Protein AF-A0A9N9NBB8-F1 (afdb_monomer)

pLDDT: mean 80.31, std 9.71, range [52.81, 92.69]

Solvent-accessible surface area (backbone atoms only — not comparable to full-atom values): 3756 Å² total; per-residue (Å²): 117,41,75,40,74,95,75,74,40,79,38,51,68,89,73,47,81,60,83,53,96,61,98,69,75,57,46,87,68,24,14,76,74,84,66,44,71,48,50,96,84,48,45,50,70,46,97,59,49,40,23,30,28,60,67,63,66,72,100

Radius of gyration: 11.96 Å; Cα contacts (8 Å, |Δi|>4): 80; chains: 1; bounding box: 31×19×26 Å

Secondary structure (DSSP, 8-state):
-EEETTTTEEE-GGGS-TTS--SS---TTB-TTT-SB--TTSEEE-TTS-EEEHHHHH-

Organism: NCBI:txid144679

Nearest PDB structures (foldseek):
  8adl-assembly1_Q  TM=7.780E-01  e=7.670E-01  Saccharomyces cerevisiae
  2csz-assembly1_A  TM=6.977E-01  e=2.030E+00  Homo sapiens
  1x63-assembly1_A  TM=6.103E-01  e=1.505E+00  Homo sapiens
  2miq-assembly1_A  TM=5.162E-01  e=1.396E+00  Drosophila melanogaster
  8w9d-assembly1_E  TM=4.480E-01  e=1.035E+00  Saccharomyces cerevisiae

Structure (mmCIF, N/CA/C/O backbone):
data_AF-A0A9N9NBB8-F1
#
_entry.id   AF-A0A9N9NBB8-F1
#
loop_
_atom_site.group_PDB
_atom_site.id
_atom_site.type_symbol
_atom_site.label_atom_id
_atom_site.label_alt_id
_atom_site.label_comp_id
_atom_site.label_asym_id
_atom_site.label_entity_id
_atom_site.label_seq_id
_atom_site.pdbx_PDB_ins_code
_atom_site.Cartn_x
_atom_site.Cartn_y
_atom_site.Cartn_z
_atom_site.occupancy
_atom_site.B_iso_or_equiv
_atom_site.auth_seq_id
_atom_site.auth_comp_id
_atom_site.auth_asym_id
_atom_site.auth_atom_id
_atom_site.pdbx_PDB_model_num
ATOM 1 N N . ILE A 1 1 ? -2.586 -12.682 7.798 1.00 76.81 1 ILE A N 1
ATOM 2 C CA . ILE A 1 1 ? -4.062 -12.707 7.714 1.00 76.81 1 ILE A CA 1
ATOM 3 C C . ILE A 1 1 ? -4.590 -11.880 8.877 1.00 76.81 1 ILE A C 1
ATOM 5 O O . ILE A 1 1 ? -4.028 -11.980 9.963 1.00 76.81 1 ILE A O 1
ATOM 9 N N . TYR A 1 2 ? -5.546 -10.995 8.617 1.00 79.81 2 TYR A N 1
ATOM 10 C CA . TYR A 1 2 ? -6.170 -10.095 9.577 1.00 79.81 2 TYR A CA 1
ATOM 11 C C . TYR A 1 2 ? -7.677 -10.300 9.535 1.00 79.81 2 TYR A C 1
ATOM 13 O O . TYR A 1 2 ? -8.272 -10.239 8.461 1.00 79.81 2 TYR A O 1
ATOM 21 N N . HIS A 1 3 ? -8.269 -10.509 10.704 1.00 84.12 3 HIS A N 1
ATOM 22 C CA . HIS A 1 3 ? -9.699 -10.723 10.833 1.00 84.12 3 HIS A CA 1
ATOM 23 C C . HIS A 1 3 ? -10.429 -9.376 10.947 1.00 84.12 3 HIS A C 1
ATOM 25 O O . HIS A 1 3 ? -10.261 -8.628 11.914 1.00 84.12 3 HIS 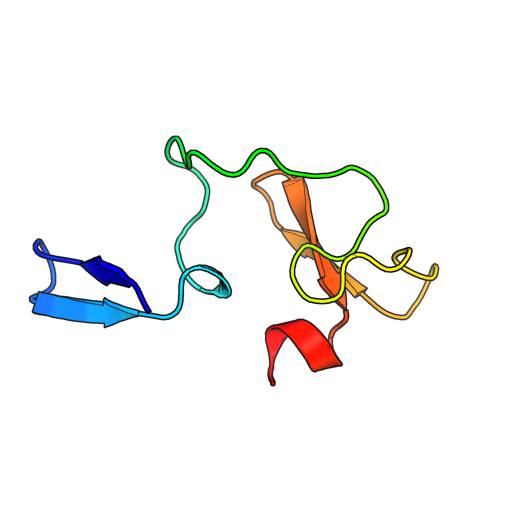A O 1
ATOM 31 N N . LEU A 1 4 ? -11.223 -9.059 9.928 1.00 81.62 4 LEU A N 1
ATOM 32 C CA . LEU A 1 4 ? -12.007 -7.839 9.789 1.00 81.62 4 LEU A CA 1
ATOM 33 C C . LEU A 1 4 ? -13.383 -8.060 10.430 1.00 81.62 4 LEU A C 1
ATOM 35 O O . LEU A 1 4 ? -14.352 -8.384 9.752 1.00 81.62 4 LEU A O 1
ATOM 39 N N . ALA A 1 5 ? -13.474 -7.859 11.747 1.00 85.06 5 ALA A N 1
ATOM 40 C CA . ALA A 1 5 ? -14.675 -8.174 12.533 1.00 85.06 5 ALA A CA 1
ATOM 41 C C . ALA A 1 5 ? -15.974 -7.526 12.007 1.00 85.06 5 ALA A C 1
ATOM 43 O O . ALA A 1 5 ? -17.046 -8.103 12.131 1.00 85.06 5 ALA A O 1
ATOM 44 N N . THR A 1 6 ? -15.896 -6.339 11.391 1.00 84.62 6 THR A N 1
ATOM 45 C CA . THR A 1 6 ? -17.064 -5.662 10.795 1.00 84.62 6 THR A CA 1
ATOM 46 C C . THR A 1 6 ? -17.673 -6.436 9.623 1.00 84.62 6 THR A C 1
ATOM 48 O O . THR A 1 6 ? -18.866 -6.303 9.366 1.00 84.62 6 THR A O 1
ATOM 51 N N . LEU A 1 7 ? -16.855 -7.205 8.900 1.00 82.62 7 LEU A N 1
ATOM 52 C CA . LEU A 1 7 ? -17.261 -7.999 7.738 1.00 82.62 7 LEU A CA 1
ATOM 53 C C . LEU A 1 7 ? -17.274 -9.506 8.031 1.00 82.62 7 LEU A C 1
ATOM 55 O O . LEU A 1 7 ? -17.755 -10.260 7.197 1.00 82.62 7 LEU A O 1
ATOM 59 N N . ASP A 1 8 ? -16.779 -9.925 9.201 1.00 86.31 8 ASP A N 1
ATOM 60 C CA . ASP A 1 8 ? -16.546 -11.328 9.574 1.00 86.31 8 ASP A CA 1
ATOM 61 C C . ASP A 1 8 ? -15.661 -12.079 8.560 1.00 86.31 8 ASP A C 1
ATOM 63 O O . ASP A 1 8 ? -15.870 -13.247 8.247 1.00 86.31 8 ASP A O 1
ATOM 67 N 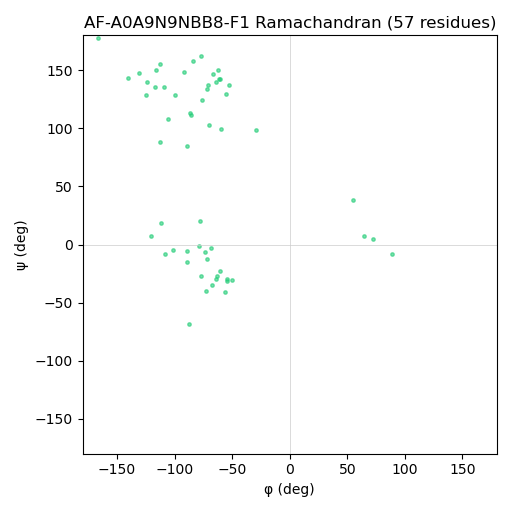N . GLU A 1 9 ? -14.651 -11.393 8.019 1.00 85.25 9 GLU A N 1
ATOM 68 C CA . GLU A 1 9 ? -13.784 -11.939 6.972 1.00 85.25 9 GLU A CA 1
ATOM 69 C C . GLU A 1 9 ? -12.306 -11.896 7.357 1.00 85.25 9 GLU A C 1
ATOM 71 O O . GLU A 1 9 ? -11.793 -10.912 7.895 1.00 85.25 9 GLU A O 1
ATOM 76 N N . ASP A 1 10 ? -11.592 -12.963 7.009 1.00 85.06 10 ASP A N 1
ATOM 77 C CA . ASP A 1 10 ? -10.139 -13.019 7.058 1.00 85.06 10 ASP A CA 1
ATOM 78 C C . ASP A 1 10 ? -9.549 -12.466 5.765 1.00 85.06 10 ASP A C 1
ATOM 80 O O . AS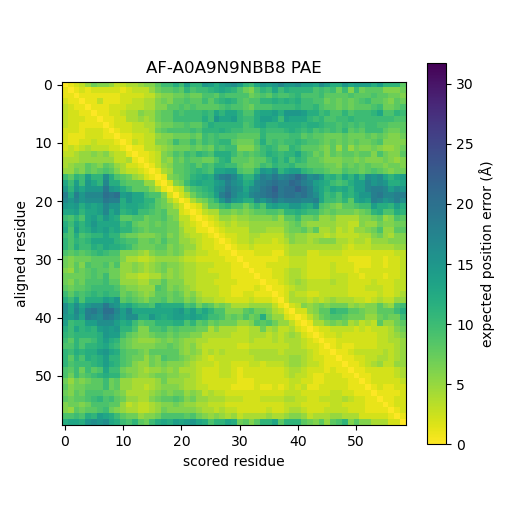P A 1 10 ? -9.641 -13.070 4.695 1.00 85.06 10 ASP A O 1
ATOM 84 N N . VAL A 1 11 ? -8.889 -11.316 5.865 1.00 79.56 11 VAL A N 1
ATOM 85 C CA . VAL A 1 11 ? -8.247 -10.680 4.718 1.00 79.56 11 VAL A CA 1
ATOM 86 C C . VAL A 1 11 ? -6.739 -10.687 4.852 1.00 79.56 11 VAL A C 1
ATOM 88 O O . VAL A 1 11 ? -6.152 -10.721 5.938 1.00 79.56 11 VAL A O 1
ATOM 91 N N . ASP A 1 12 ? -6.064 -10.612 3.716 1.00 78.31 12 ASP A N 1
ATOM 92 C CA . ASP A 1 12 ? -4.646 -10.323 3.736 1.00 78.31 12 ASP A CA 1
ATOM 93 C C . ASP A 1 12 ? -4.414 -8.853 4.118 1.00 78.31 12 ASP A C 1
ATOM 95 O O . ASP A 1 12 ? -5.041 -7.958 3.550 1.00 78.31 12 ASP A O 1
ATOM 99 N N . LEU A 1 13 ? -3.478 -8.591 5.037 1.0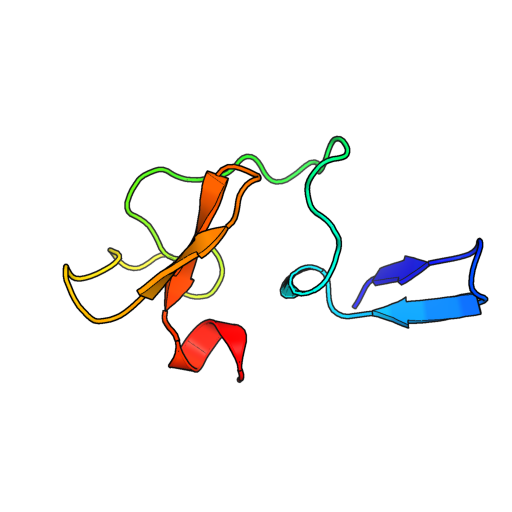0 73.56 13 LEU A N 1
ATOM 100 C CA . LEU A 1 13 ? -3.074 -7.230 5.415 1.00 73.56 13 LEU A CA 1
ATOM 101 C C . LEU A 1 13 ? -2.649 -6.401 4.191 1.00 73.56 13 LEU A C 1
ATOM 103 O O . LEU A 1 13 ? -2.855 -5.193 4.171 1.00 73.56 13 LEU A O 1
ATOM 107 N N . ARG A 1 14 ? -2.111 -7.052 3.151 1.00 74.25 14 ARG A N 1
ATOM 108 C CA . ARG A 1 14 ? -1.741 -6.439 1.863 1.00 74.25 14 ARG A CA 1
ATOM 109 C C . ARG A 1 14 ? -2.939 -5.868 1.101 1.00 74.25 14 ARG A C 1
ATOM 111 O O . ARG A 1 14 ? -2.776 -4.965 0.287 1.00 74.25 14 ARG A O 1
ATOM 118 N N . ARG A 1 15 ? -4.130 -6.422 1.335 1.00 72.19 15 ARG A N 1
ATOM 119 C CA . ARG A 1 15 ? -5.385 -6.070 0.655 1.00 72.19 15 ARG A CA 1
ATOM 120 C C . ARG A 1 15 ? -6.274 -5.160 1.492 1.00 72.19 15 ARG A C 1
ATOM 122 O O . ARG A 1 15 ? -7.305 -4.709 1.000 1.00 72.19 15 ARG A O 1
ATOM 129 N N . LEU A 1 16 ? -5.885 -4.874 2.735 1.00 70.88 16 LEU A N 1
ATOM 130 C CA . LEU A 1 16 ? -6.597 -3.896 3.537 1.00 70.88 16 LEU A CA 1
ATOM 131 C C . LEU A 1 16 ? -6.479 -2.509 2.898 1.00 70.88 16 LEU A C 1
ATOM 133 O O . LEU A 1 16 ? -5.381 -2.126 2.475 1.00 70.88 16 LEU A O 1
ATOM 137 N N . PRO A 1 17 ? -7.564 -1.714 2.901 1.00 59.41 17 PRO A N 1
ATOM 138 C CA . PRO A 1 17 ? -7.474 -0.286 2.654 1.00 59.41 17 PRO A CA 1
ATOM 139 C C . PRO A 1 17 ? -6.571 0.301 3.739 1.00 59.41 17 PRO A C 1
ATOM 141 O O . PRO A 1 17 ? -6.980 0.525 4.875 1.00 59.41 17 PRO A O 1
ATOM 144 N N . THR A 1 18 ? -5.304 0.524 3.413 1.00 59.28 18 THR A N 1
ATOM 145 C CA . THR A 1 18 ? -4.262 0.885 4.386 1.00 59.28 18 THR A CA 1
ATOM 146 C C . THR A 1 18 ? -4.344 2.371 4.784 1.00 59.28 18 THR A C 1
ATOM 148 O O . THR A 1 18 ? -3.394 2.945 5.304 1.00 59.28 18 THR A O 1
ATOM 151 N N . ALA A 1 19 ? -5.508 2.995 4.561 1.00 53.59 19 ALA A N 1
ATOM 152 C CA . ALA A 1 19 ? -5.853 4.367 4.927 1.00 53.59 19 ALA A CA 1
ATOM 153 C C . ALA A 1 19 ? -6.091 4.561 6.438 1.00 53.59 19 ALA A C 1
ATOM 155 O O . ALA A 1 19 ? -6.254 5.692 6.888 1.00 53.59 19 ALA A O 1
ATOM 156 N N . TYR A 1 20 ? -6.092 3.483 7.228 1.00 52.81 20 TYR A N 1
ATOM 157 C CA . TYR A 1 20 ? -6.242 3.531 8.681 1.00 52.81 20 TYR A CA 1
ATOM 158 C C . TYR A 1 20 ? -4.986 2.996 9.370 1.00 52.81 20 TYR A C 1
ATOM 160 O O . TYR A 1 20 ? -4.434 1.982 8.949 1.00 52.81 20 TYR A O 1
ATOM 168 N N . SER A 1 21 ? -4.548 3.712 10.414 1.00 54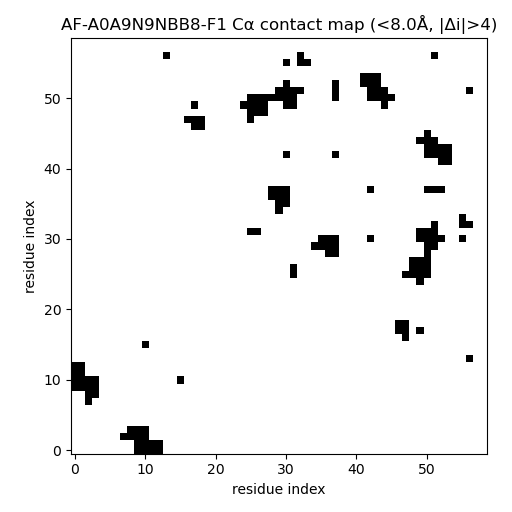.88 21 SER A N 1
ATOM 169 C CA . SER A 1 21 ? -3.376 3.453 11.262 1.00 54.88 21 SER A CA 1
ATOM 170 C C . SER A 1 21 ? -3.008 1.976 11.381 1.00 54.88 21 SER A C 1
ATOM 172 O O . SER A 1 21 ? -3.552 1.253 12.212 1.00 54.88 21 SER A O 1
ATOM 174 N N . THR A 1 22 ? -2.033 1.537 10.588 1.00 64.81 22 THR A N 1
ATOM 175 C CA . THR A 1 22 ? -1.378 0.249 10.819 1.00 64.81 22 THR A CA 1
ATOM 176 C C . THR A 1 22 ? -0.158 0.471 11.707 1.00 64.81 22 THR A C 1
ATOM 178 O O . THR A 1 22 ? 0.502 1.507 11.618 1.00 64.81 22 THR A 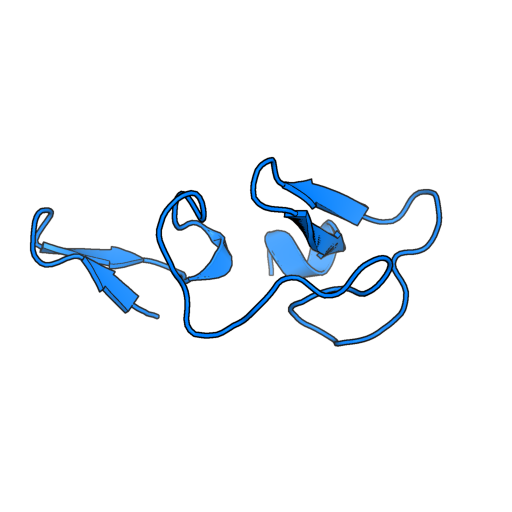O 1
ATOM 181 N N . SER A 1 23 ? 0.196 -0.514 12.533 1.00 69.75 23 SER A N 1
ATOM 182 C CA . SER A 1 23 ? 1.466 -0.514 13.276 1.00 69.75 23 SER A CA 1
ATOM 183 C C . SER A 1 23 ? 2.699 -0.673 12.371 1.00 69.75 23 SER A C 1
ATOM 185 O O . SER A 1 23 ? 3.825 -0.672 12.864 1.00 69.75 23 SER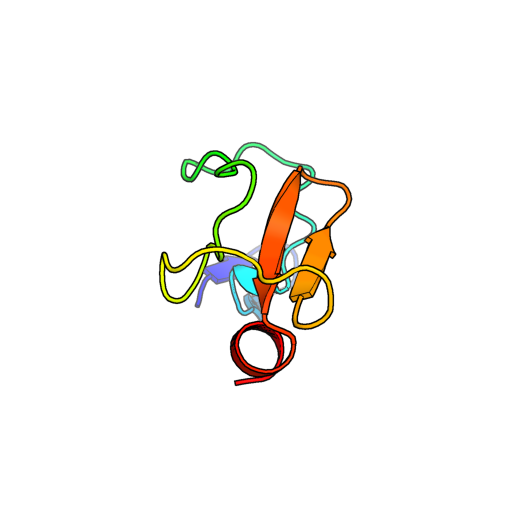 A O 1
ATOM 187 N N . TYR A 1 24 ? 2.503 -0.844 11.060 1.00 71.25 24 TYR A N 1
ATOM 188 C CA . TYR A 1 24 ? 3.546 -1.075 10.069 1.00 71.25 24 TYR A CA 1
ATOM 189 C C . TYR A 1 24 ? 3.649 0.136 9.135 1.00 71.25 24 TYR A C 1
ATOM 191 O O . TYR A 1 24 ? 2.986 0.170 8.096 1.00 71.25 24 TYR A O 1
ATOM 199 N N . PRO A 1 25 ? 4.463 1.149 9.484 1.00 76.81 25 PRO A N 1
ATOM 200 C CA . PRO A 1 25 ? 4.613 2.331 8.648 1.00 76.81 25 PRO A CA 1
ATOM 201 C C . PRO A 1 25 ? 5.184 1.955 7.270 1.00 76.81 25 PRO A C 1
ATOM 203 O O . PRO A 1 25 ? 6.048 1.071 7.196 1.00 76.81 25 PRO A O 1
ATOM 206 N N . PRO A 1 26 ? 4.724 2.618 6.192 1.00 79.31 26 PRO A N 1
ATOM 207 C CA . PRO A 1 26 ? 5.249 2.385 4.855 1.00 79.31 26 PRO A CA 1
ATOM 208 C C . PRO A 1 26 ? 6.741 2.711 4.798 1.00 79.31 26 PRO A C 1
ATOM 210 O O . PRO A 1 26 ? 7.207 3.672 5.419 1.00 79.31 26 PRO A O 1
ATOM 213 N N . LYS A 1 27 ? 7.498 1.911 4.044 1.00 84.81 27 LYS A N 1
ATOM 214 C CA . LYS A 1 27 ? 8.935 2.120 3.839 1.00 84.81 27 LYS A CA 1
ATOM 215 C C . LYS A 1 27 ? 9.190 2.661 2.430 1.00 84.81 27 LYS A C 1
ATOM 217 O O . LYS A 1 27 ? 9.079 1.897 1.471 1.00 84.81 27 LYS A 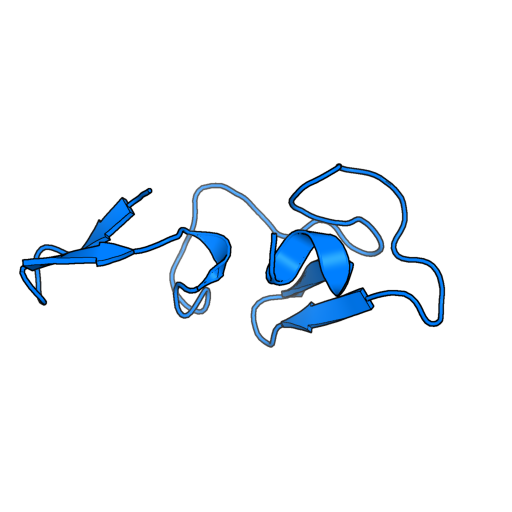O 1
ATOM 222 N N . PRO A 1 28 ? 9.559 3.947 2.280 1.00 82.75 28 PRO A N 1
ATOM 223 C CA . PRO A 1 28 ? 9.780 4.544 0.967 1.00 82.75 28 PRO A CA 1
ATOM 224 C C . PRO A 1 28 ? 10.804 3.756 0.142 1.00 82.75 28 PRO A C 1
ATOM 226 O O . PRO A 1 28 ? 11.897 3.456 0.621 1.00 82.75 28 PRO A O 1
ATOM 229 N N . GLY A 1 29 ? 10.444 3.418 -1.098 1.00 85.81 29 GLY A N 1
ATOM 230 C CA . GLY A 1 29 ? 11.332 2.739 -2.048 1.00 85.81 29 GLY A CA 1
ATOM 231 C C . GLY A 1 29 ? 11.615 1.260 -1.756 1.00 85.81 29 GLY A C 1
ATOM 232 O O . GLY A 1 29 ? 12.403 0.651 -2.478 1.00 85.81 29 GLY A O 1
ATOM 233 N N . LEU A 1 30 ? 10.986 0.657 -0.741 1.00 90.06 30 LEU A N 1
ATOM 234 C CA . LEU A 1 30 ? 11.131 -0.763 -0.414 1.00 90.06 30 LEU A CA 1
ATOM 235 C C . LEU A 1 30 ? 9.805 -1.507 -0.579 1.00 90.06 30 LEU A C 1
ATOM 237 O O . LEU A 1 30 ? 8.727 -0.956 -0.384 1.00 90.06 30 LEU A O 1
ATOM 241 N N . CYS A 1 31 ? 9.899 -2.791 -0.912 1.00 90.06 31 CYS A N 1
ATOM 242 C CA . CYS A 1 31 ? 8.761 -3.695 -0.902 1.00 90.06 31 CYS A CA 1
ATOM 243 C C . CYS A 1 31 ? 8.423 -4.087 0.542 1.00 90.06 31 CYS A C 1
ATOM 245 O O . CYS A 1 31 ? 9.253 -4.645 1.262 1.00 90.06 31 CYS A O 1
ATOM 247 N N . ASP A 1 32 ? 7.187 -3.862 0.966 1.00 87.00 32 ASP A N 1
ATOM 248 C CA . ASP A 1 32 ? 6.708 -4.171 2.308 1.00 87.00 32 ASP A CA 1
ATOM 249 C C . ASP A 1 32 ? 6.550 -5.673 2.560 1.00 87.00 32 ASP A C 1
ATOM 251 O O . ASP A 1 32 ? 6.469 -6.086 3.716 1.00 87.00 32 ASP A O 1
ATOM 255 N N . TYR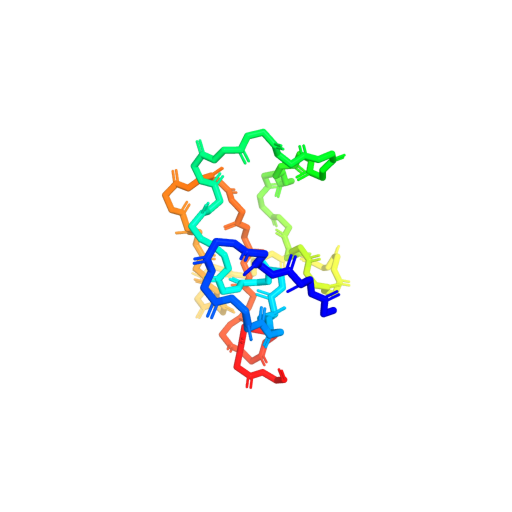 A 1 33 ? 6.607 -6.511 1.525 1.00 86.38 33 TYR A N 1
ATOM 256 C CA . TYR A 1 33 ? 6.645 -7.965 1.677 1.00 86.38 33 TYR A CA 1
ATOM 257 C C . TYR A 1 33 ? 8.081 -8.494 1.840 1.00 86.38 33 TYR A C 1
ATOM 259 O O . TYR A 1 33 ? 8.461 -8.922 2.928 1.00 86.38 33 TYR A O 1
ATOM 267 N N . CYS A 1 34 ? 8.910 -8.421 0.791 1.00 90.31 34 CYS A N 1
ATOM 268 C CA . CYS A 1 34 ? 10.251 -9.029 0.778 1.00 90.31 34 CYS A CA 1
ATOM 269 C C . CYS A 1 34 ? 11.370 -8.116 1.308 1.00 90.31 34 CYS A C 1
ATOM 271 O O . CYS A 1 34 ? 12.512 -8.551 1.430 1.00 90.31 34 CYS A O 1
ATOM 273 N N . LYS A 1 35 ? 11.060 -6.851 1.624 1.00 89.50 35 LYS A N 1
ATOM 274 C CA . LYS A 1 35 ? 11.989 -5.829 2.144 1.00 89.50 35 LYS A CA 1
ATOM 275 C C . LYS A 1 35 ? 13.115 -5.420 1.187 1.00 89.50 35 LYS A C 1
ATOM 277 O O . LYS A 1 35 ? 13.984 -4.645 1.579 1.00 89.50 35 LYS A O 1
ATOM 282 N N . SER A 1 36 ? 13.091 -5.884 -0.061 1.00 91.19 36 SER A N 1
ATOM 283 C CA . SER A 1 36 ? 14.030 -5.467 -1.108 1.00 91.19 36 SER A CA 1
ATOM 284 C C . SER A 1 36 ? 13.583 -4.167 -1.792 1.00 91.19 36 SER A C 1
ATOM 286 O O . SER A 1 36 ? 12.386 -3.862 -1.780 1.00 91.19 36 SER A O 1
ATOM 288 N N . PRO A 1 37 ? 14.504 -3.414 -2.423 1.00 91.38 37 PRO A N 1
ATOM 289 C CA . PRO A 1 37 ? 14.164 -2.219 -3.188 1.00 91.38 37 PRO A CA 1
ATOM 290 C C . PRO A 1 37 ? 13.084 -2.466 -4.242 1.00 91.38 37 PRO A C 1
ATOM 292 O O . PRO A 1 37 ? 13.097 -3.473 -4.960 1.00 91.38 37 PRO A O 1
ATOM 295 N N . LEU A 1 38 ? 12.148 -1.526 -4.344 1.00 87.00 38 LEU A N 1
ATOM 296 C CA . LEU A 1 38 ? 11.235 -1.445 -5.475 1.00 87.00 38 LEU A CA 1
ATOM 297 C C . LEU A 1 38 ? 12.055 -0.998 -6.686 1.00 87.00 38 LEU A C 1
ATOM 299 O O . LEU A 1 38 ? 12.442 0.162 -6.787 1.00 87.00 38 LEU A O 1
ATOM 303 N N . GLY A 1 39 ? 12.379 -1.934 -7.578 1.00 79.88 39 GLY A N 1
ATOM 304 C CA . GLY A 1 39 ? 12.967 -1.580 -8.869 1.00 79.88 39 GLY A CA 1
ATOM 305 C C . GLY A 1 39 ? 11.988 -0.726 -9.677 1.00 79.88 39 GLY A C 1
ATOM 306 O O . GLY A 1 39 ? 10.778 -0.913 -9.548 1.00 79.88 39 GLY A O 1
ATOM 307 N N . GLU A 1 40 ? 12.508 0.164 -10.527 1.00 73.56 40 GLU A N 1
ATOM 308 C CA . GLU A 1 40 ? 11.737 1.204 -11.237 1.00 73.56 40 GLU A CA 1
ATOM 309 C C . GLU A 1 40 ? 10.485 0.687 -11.969 1.00 73.56 40 GLU A C 1
ATOM 311 O O . GLU A 1 40 ? 9.490 1.398 -12.041 1.00 73.56 40 GLU A O 1
ATOM 316 N N . ASN A 1 41 ? 10.500 -0.563 -12.451 1.00 78.44 41 ASN A N 1
ATOM 317 C CA . ASN A 1 41 ? 9.397 -1.172 -13.207 1.00 78.44 41 ASN A CA 1
ATOM 318 C C . ASN A 1 41 ? 8.804 -2.440 -12.572 1.00 78.44 41 ASN A C 1
ATOM 320 O O . ASN A 1 41 ? 8.004 -3.121 -13.210 1.00 78.44 41 ASN A O 1
ATOM 324 N N . ASN A 1 42 ? 9.201 -2.808 -11.350 1.00 84.56 42 ASN A N 1
ATOM 325 C CA . ASN A 1 42 ? 8.800 -4.094 -10.763 1.00 84.56 42 ASN A CA 1
ATOM 326 C C . ASN A 1 42 ? 7.849 -3.962 -9.572 1.00 84.56 42 ASN A C 1
ATOM 328 O O . ASN A 1 42 ? 7.729 -4.902 -8.790 1.00 84.56 42 ASN A O 1
ATOM 332 N N . GLY A 1 43 ? 7.176 -2.828 -9.390 1.00 86.31 43 GLY A N 1
ATOM 333 C CA . GLY A 1 43 ? 6.254 -2.672 -8.273 1.00 86.31 43 GLY A CA 1
ATOM 334 C C . GLY A 1 43 ? 5.330 -1.472 -8.360 1.00 86.31 43 GLY A C 1
ATOM 335 O O . GLY A 1 43 ? 5.393 -0.674 -9.289 1.00 86.31 43 GLY A O 1
ATOM 336 N N . MET A 1 44 ? 4.463 -1.368 -7.359 1.00 87.62 44 MET A N 1
ATOM 337 C CA . MET A 1 44 ? 3.505 -0.286 -7.187 1.00 87.62 44 MET A CA 1
ATOM 338 C C . MET A 1 44 ? 3.579 0.267 -5.766 1.00 87.62 44 MET A C 1
ATOM 340 O O . MET A 1 44 ? 3.832 -0.475 -4.815 1.00 87.62 44 MET A O 1
ATOM 344 N N . ALA A 1 45 ? 3.319 1.563 -5.629 1.00 85.38 45 ALA A N 1
ATOM 345 C CA . ALA A 1 45 ? 3.002 2.176 -4.349 1.00 85.38 45 ALA A CA 1
ATOM 346 C C . ALA A 1 45 ? 1.481 2.347 -4.254 1.00 85.38 45 ALA A C 1
ATOM 348 O O . ALA A 1 45 ? 0.846 2.868 -5.171 1.00 85.38 45 ALA A O 1
ATOM 349 N N . LEU A 1 46 ? 0.896 1.878 -3.158 1.00 82.38 46 LEU A N 1
ATOM 350 C CA . LEU A 1 46 ? -0.511 2.073 -2.833 1.00 82.38 46 LEU A CA 1
ATOM 351 C C . LEU A 1 46 ? -0.736 3.501 -2.309 1.00 82.38 46 LEU A C 1
ATOM 353 O O . LEU A 1 46 ? 0.198 4.166 -1.860 1.00 82.38 46 LEU A O 1
ATOM 357 N N . ILE A 1 47 ? -1.988 3.969 -2.304 1.00 79.44 47 ILE A N 1
ATOM 358 C CA . ILE A 1 47 ? -2.336 5.335 -1.861 1.00 79.44 47 ILE A CA 1
ATOM 359 C C . ILE A 1 47 ? -1.958 5.625 -0.396 1.00 79.44 47 ILE A C 1
ATOM 361 O O . ILE A 1 47 ? -1.756 6.770 -0.009 1.00 79.44 47 ILE A O 1
ATOM 365 N N . CYS A 1 48 ? -1.827 4.581 0.416 1.00 78.56 48 CYS A N 1
ATOM 366 C CA . CYS A 1 48 ? -1.366 4.630 1.801 1.00 78.56 48 CYS A CA 1
ATOM 367 C C . CYS A 1 48 ? 0.161 4.757 1.963 1.00 78.56 48 CYS A C 1
ATOM 369 O O . CYS A 1 48 ? 0.657 4.796 3.087 1.00 78.56 48 CYS A O 1
ATOM 371 N N . GLY A 1 49 ? 0.913 4.780 0.860 1.00 82.81 49 GLY A N 1
ATOM 372 C CA . GLY A 1 49 ? 2.372 4.851 0.845 1.00 82.81 49 GLY A CA 1
ATOM 373 C C . GLY A 1 49 ? 3.083 3.496 0.886 1.00 82.81 49 GLY A C 1
ATOM 374 O O . GLY A 1 49 ? 4.299 3.468 0.703 1.00 82.81 49 GLY A O 1
ATOM 375 N N . HIS A 1 50 ? 2.375 2.381 1.102 1.00 86.56 50 HIS A N 1
ATOM 376 C CA . HIS A 1 50 ? 2.985 1.045 1.107 1.00 86.56 50 HIS A CA 1
ATOM 377 C C . HIS A 1 50 ? 3.399 0.610 -0.294 1.00 86.56 50 HIS A C 1
ATOM 379 O O . HIS A 1 50 ? 2.656 0.780 -1.260 1.00 86.56 50 HIS A O 1
ATOM 385 N N . GLY A 1 51 ? 4.584 0.023 -0.389 1.00 89.00 51 GLY A N 1
ATOM 386 C CA . GLY A 1 51 ? 5.206 -0.373 -1.644 1.00 89.00 51 GLY A CA 1
ATOM 387 C C . GLY A 1 51 ? 5.240 -1.886 -1.812 1.00 89.00 51 GLY A C 1
ATOM 388 O O . GLY A 1 51 ? 5.616 -2.591 -0.884 1.00 89.00 51 GLY A O 1
ATOM 389 N N . TYR A 1 52 ? 4.909 -2.423 -2.987 1.00 89.69 52 TYR A N 1
ATOM 390 C CA . TYR A 1 52 ? 4.991 -3.866 -3.250 1.00 89.69 52 TYR A CA 1
ATOM 391 C C . TYR A 1 52 ? 5.507 -4.169 -4.649 1.00 89.69 52 TYR A C 1
ATOM 393 O O . TYR A 1 52 ? 5.128 -3.500 -5.608 1.00 89.69 52 TYR A O 1
ATOM 401 N N . HIS A 1 53 ? 6.310 -5.229 -4.792 1.00 92.69 53 HIS A N 1
ATOM 402 C CA . HIS A 1 53 ? 6.513 -5.815 -6.117 1.00 92.69 53 HIS A CA 1
ATOM 403 C C . HIS A 1 53 ? 5.212 -6.442 -6.614 1.00 92.69 53 HIS A C 1
ATOM 405 O O . HIS A 1 53 ? 4.475 -7.013 -5.811 1.00 92.69 53 HIS A O 1
ATOM 411 N N . PHE A 1 54 ? 4.953 -6.422 -7.924 1.00 88.56 54 PHE A N 1
ATOM 412 C CA . PHE A 1 54 ? 3.727 -7.018 -8.482 1.00 88.56 54 PHE A CA 1
ATOM 413 C C . PHE A 1 54 ? 3.573 -8.497 -8.100 1.00 88.56 54 PHE A C 1
ATOM 415 O O . PHE A 1 54 ? 2.493 -8.944 -7.719 1.00 88.56 54 PHE A O 1
ATOM 422 N N . VAL A 1 55 ? 4.682 -9.240 -8.125 1.00 89.62 55 VAL A N 1
ATOM 423 C CA . VAL A 1 55 ? 4.723 -10.647 -7.701 1.00 89.62 55 VAL A CA 1
ATOM 424 C C . VAL A 1 55 ? 4.497 -10.816 -6.198 1.00 89.62 55 VAL A C 1
ATOM 426 O O . VAL A 1 55 ? 3.849 -11.765 -5.782 1.00 89.62 55 VAL A O 1
ATOM 429 N N . CYS A 1 56 ? 4.976 -9.885 -5.371 1.00 88.38 56 CYS A N 1
ATOM 430 C CA . CYS A 1 56 ? 4.801 -9.941 -3.919 1.00 88.38 56 CYS A CA 1
ATOM 431 C C . CYS A 1 56 ? 3.398 -9.519 -3.470 1.00 88.38 56 CYS A C 1
ATOM 433 O O . CYS A 1 56 ? 2.926 -9.944 -2.415 1.00 88.38 56 CYS A O 1
ATOM 435 N N . TYR A 1 57 ? 2.741 -8.670 -4.258 1.00 85.81 57 TYR A N 1
ATOM 436 C CA . TYR A 1 57 ? 1.366 -8.261 -4.014 1.00 85.81 57 TYR A CA 1
ATOM 437 C C . TYR A 1 57 ? 0.377 -9.393 -4.326 1.00 85.81 57 TYR A C 1
ATOM 439 O O . TYR A 1 57 ? -0.567 -9.613 -3.569 1.00 85.81 57 TYR A O 1
ATOM 447 N N . ASN A 1 58 ? 0.623 -10.132 -5.414 1.00 81.19 58 ASN A N 1
ATOM 448 C CA . ASN A 1 58 ? -0.245 -11.220 -5.876 1.00 81.19 58 ASN A CA 1
ATOM 449 C C . ASN A 1 58 ? 0.087 -12.603 -5.293 1.00 81.19 58 ASN A C 1
ATOM 451 O O . ASN A 1 58 ? -0.726 -13.513 -5.448 1.00 81.19 58 ASN A O 1
ATOM 455 N N . GLY A 1 59 ? 1.270 -12.766 -4.692 1.00 69.56 59 GLY A N 1
ATOM 456 C CA . GLY A 1 59 ? 1.759 -14.038 -4.145 1.00 69.56 59 GLY A CA 1
ATOM 457 C C . GLY A 1 59 ? 1.077 -14.519 -2.873 1.00 69.56 59 GLY A C 1
ATOM 458 O O . GLY A 1 59 ? 0.368 -13.729 -2.206 1.00 69.56 59 GLY A O 1
#

Mean predicted aligned error: 6.74 Å

Sequence (59 aa):
IYHLATLDEDVDLRRLPTAYSTSYPPKPGLCDYCKSPLGENNGMALICGHGYHFVCYNG

Foldseek 3Di:
DDQPPVVRDDDDPLPPPLPDDDPQQADAQAAPQPRHGDDPPQWDQDPSRHIHGPVRSVD